Protein AF-A0A3D2BCS0-F1 (afdb_monomer)

Radius of gyration: 18.75 Å; Cα contacts (8 Å, |Δi|>4): 37; chains: 1; bounding box: 38×15×53 Å

Nearest PDB structures (foldseek):
  8i9p-assembly1_CC  TM=2.729E-01  e=7.341E+00  Thermochaetoides thermophila DSM 1495

pLDDT: mean 91.26, std 4.81, range [67.38, 96.69]

Secondary structure (DSSP, 8-state):
-HHHHTTS------PPP-----TTEES--B-TTS-B-TTT-EEPPPP-

Solvent-accessible surface area (backbone atoms only — not comparable to full-atom values): 3455 Å² total; per-residue (Å²): 112,68,52,55,78,68,57,78,50,77,90,86,81,82,86,83,86,77,90,86,78,61,92,55,54,40,58,82,49,69,51,97,86,70,48,71,46,72,86,60,39,47,68,59,78,79,84,132

Mean predicted aligned error: 5.19 Å

Sequence (48 aa):
QQLLAQQAIVPLIHHWLMIQGQRSMRGLRMNTLGWFDFKSAWFAPPEP

Structure (mmCIF, N/CA/C/O backbone):
data_AF-A0A3D2BCS0-F1
#
_entry.id   AF-A0A3D2BCS0-F1
#
loop_
_atom_site.group_PDB
_atom_site.id
_atom_site.type_symbol
_atom_site.label_atom_id
_atom_site.label_alt_id
_atom_site.label_comp_id
_atom_site.label_asym_id
_atom_site.label_entity_id
_atom_site.label_seq_id
_atom_site.pdbx_PDB_ins_code
_atom_site.Cartn_x
_atom_site.Cartn_y
_atom_site.Cartn_z
_atom_site.occupancy
_atom_site.B_iso_or_equiv
_atom_site.auth_seq_id
_atom_site.auth_comp_id
_atom_site.auth_asym_id
_atom_site.auth_atom_id
_atom_site.pdbx_PDB_model_num
ATOM 1 N N . GLN A 1 1 ? -19.405 -6.348 16.617 1.00 67.38 1 GLN A N 1
ATOM 2 C CA . GLN A 1 1 ? -20.126 -5.070 16.842 1.00 67.38 1 GLN A CA 1
ATOM 3 C C . GLN A 1 1 ? -20.018 -4.535 18.273 1.00 67.38 1 GLN A C 1
ATOM 5 O O . GLN A 1 1 ? -20.083 -3.326 18.439 1.00 67.38 1 GLN A O 1
ATOM 10 N N . GLN A 1 2 ? -19.802 -5.378 19.289 1.00 89.75 2 GLN A N 1
ATOM 11 C CA . GLN A 1 2 ? -19.730 -4.965 20.70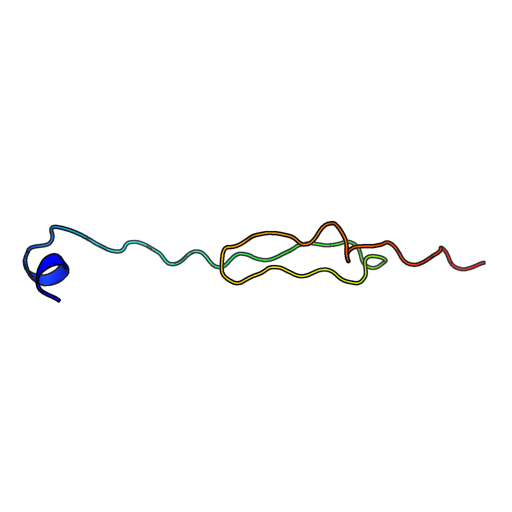2 1.00 89.75 2 GLN A CA 1
ATOM 12 C C . GLN A 1 2 ? -18.699 -3.851 20.989 1.00 89.75 2 GLN A C 1
ATOM 14 O O . GLN A 1 2 ? -19.018 -2.901 21.690 1.00 89.75 2 GLN A O 1
ATOM 19 N N . LEU A 1 3 ? -17.515 -3.905 20.364 1.00 91.50 3 LEU A N 1
ATOM 20 C CA . LEU A 1 3 ? -16.458 -2.888 20.512 1.00 91.50 3 LEU A CA 1
ATOM 21 C C . LEU A 1 3 ? -16.860 -1.498 19.993 1.00 91.50 3 LEU A C 1
ATOM 23 O O . LEU A 1 3 ? -16.457 -0.493 20.567 1.00 91.50 3 LEU A O 1
ATOM 27 N N . LEU A 1 4 ? -17.670 -1.445 18.928 1.00 91.19 4 LEU A N 1
ATOM 28 C CA . LEU A 1 4 ? -18.206 -0.190 18.391 1.00 91.19 4 LEU A CA 1
ATOM 29 C C . LEU A 1 4 ? -19.310 0.355 19.305 1.00 91.19 4 LEU A C 1
ATOM 31 O O . LEU A 1 4 ? -19.340 1.547 19.585 1.00 91.19 4 LEU A O 1
ATOM 35 N N . ALA A 1 5 ? -20.186 -0.522 19.808 1.00 93.69 5 ALA A N 1
ATOM 36 C CA . ALA A 1 5 ? -21.275 -0.144 20.713 1.00 93.69 5 ALA A CA 1
ATOM 37 C C . ALA A 1 5 ? -20.759 0.400 22.055 1.00 93.69 5 ALA A C 1
ATOM 39 O O . ALA A 1 5 ? -21.332 1.331 22.607 1.00 93.69 5 ALA A O 1
ATOM 40 N N . GLN A 1 6 ? -19.655 -0.156 22.553 1.00 96.69 6 GLN A N 1
ATOM 41 C CA . GLN A 1 6 ? -18.964 0.321 23.754 1.00 96.69 6 GLN A CA 1
ATOM 42 C C . GLN A 1 6 ? -18.024 1.501 23.476 1.00 96.69 6 GLN A C 1
ATOM 44 O O . GLN A 1 6 ? -17.375 1.978 24.400 1.00 96.69 6 GLN A O 1
ATOM 49 N N . GLN A 1 7 ? -17.904 1.932 22.214 1.00 93.06 7 GLN A N 1
ATOM 50 C CA . GLN A 1 7 ? -16.959 2.960 21.764 1.00 93.06 7 GLN A CA 1
ATOM 51 C C . GLN A 1 7 ? -15.490 2.678 22.133 1.00 93.06 7 GLN A C 1
ATOM 53 O O . GLN A 1 7 ? -14.654 3.575 22.102 1.00 93.06 7 GLN A O 1
ATOM 58 N N . ALA A 1 8 ? -15.142 1.423 22.428 1.00 95.75 8 ALA A N 1
ATOM 59 C CA . ALA A 1 8 ? -13.770 1.010 22.718 1.00 95.75 8 ALA A CA 1
ATOM 60 C C . ALA A 1 8 ? -12.854 1.140 21.487 1.00 95.75 8 ALA A C 1
ATOM 62 O O . ALA A 1 8 ? -11.640 1.269 21.617 1.00 95.75 8 ALA A O 1
ATOM 63 N N . ILE A 1 9 ? -13.440 1.107 20.285 1.00 94.94 9 ILE A N 1
ATOM 64 C CA . ILE A 1 9 ? -12.772 1.428 19.023 1.00 94.94 9 ILE A CA 1
ATOM 65 C C . ILE A 1 9 ? -13.67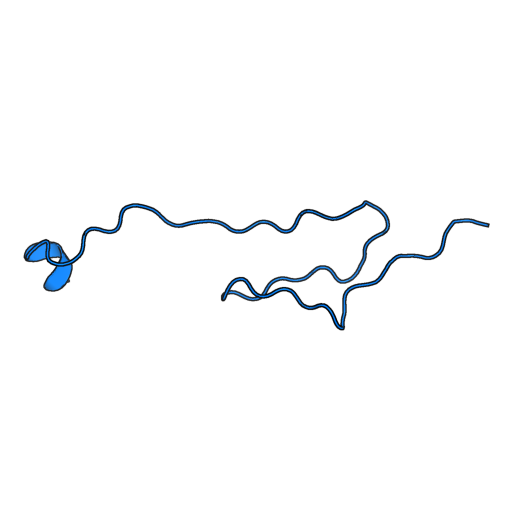0 2.382 18.243 1.00 94.94 9 ILE A C 1
ATOM 67 O O . ILE A 1 9 ? -14.846 2.091 18.024 1.00 94.94 9 ILE A O 1
ATOM 71 N N . VAL A 1 10 ? -13.091 3.481 17.764 1.00 94.50 10 VAL A N 1
ATOM 72 C CA . VAL A 1 10 ? -13.747 4.420 16.851 1.00 94.50 10 VAL A CA 1
ATOM 73 C C . VAL A 1 10 ? -12.930 4.460 15.557 1.00 94.50 10 VAL A C 1
ATOM 75 O O . VAL A 1 10 ? -11.831 5.016 15.556 1.00 94.50 10 VAL A O 1
ATOM 78 N N . PRO A 1 11 ? -13.392 3.834 14.459 1.00 92.50 11 PRO A N 1
ATOM 79 C CA . PRO A 1 11 ? -12.680 3.893 13.190 1.00 92.50 11 PRO A CA 1
ATOM 80 C C . PRO A 1 11 ? -12.765 5.315 12.637 1.00 92.50 11 PRO A C 1
ATOM 82 O O . PRO A 1 11 ? -13.855 5.840 12.427 1.00 92.50 11 PRO A O 1
ATOM 85 N N . LEU A 1 12 ? -11.611 5.939 12.413 1.00 94.00 12 LEU A N 1
ATOM 86 C CA . LEU A 1 12 ? -11.556 7.325 11.947 1.00 94.00 12 LEU A CA 1
ATOM 87 C C . LEU A 1 12 ? -11.469 7.406 10.426 1.00 94.00 12 LEU A C 1
ATOM 89 O O . LEU A 1 12 ? -12.143 8.227 9.815 1.00 94.00 12 LEU A O 1
ATOM 93 N N . ILE A 1 13 ? -10.648 6.548 9.816 1.00 94.75 13 ILE 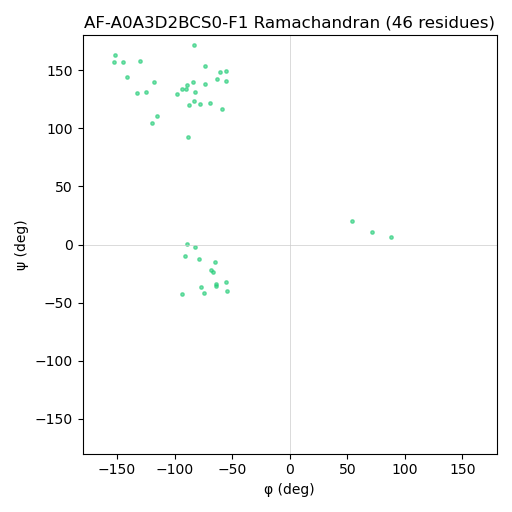A N 1
ATOM 94 C CA . ILE A 1 13 ? -10.349 6.596 8.385 1.00 94.75 13 ILE A CA 1
ATOM 95 C C . ILE A 1 13 ? -9.979 5.227 7.824 1.00 94.75 13 ILE A C 1
ATOM 97 O O . ILE A 1 13 ? -9.481 4.338 8.520 1.00 94.75 13 ILE A O 1
ATOM 101 N N . HIS A 1 14 ? -10.168 5.103 6.515 1.00 88.62 14 HIS A N 1
ATOM 102 C CA . HIS A 1 14 ? -9.606 4.043 5.695 1.00 88.62 14 HIS A CA 1
ATOM 103 C C . HIS A 1 14 ? -8.635 4.687 4.710 1.00 88.62 14 HIS A C 1
ATOM 105 O O . HIS A 1 14 ? -9.043 5.442 3.831 1.00 88.62 14 HIS A O 1
ATOM 111 N N . HIS A 1 15 ? -7.339 4.439 4.889 1.00 85.94 15 HIS A N 1
ATOM 112 C CA . HIS A 1 15 ? -6.327 4.972 3.988 1.00 85.94 15 HIS A CA 1
ATOM 113 C C . HIS A 1 15 ? -6.289 4.140 2.711 1.00 85.94 15 HIS A C 1
ATOM 115 O O . HIS A 1 15 ? -6.015 2.941 2.751 1.00 85.94 15 HIS A O 1
ATOM 121 N N . TRP A 1 16 ? -6.526 4.788 1.575 1.00 90.31 16 TRP A N 1
ATOM 122 C CA . TRP A 1 16 ? -6.252 4.204 0.272 1.00 90.31 16 TRP A CA 1
ATOM 123 C C . TRP A 1 16 ? -4.803 4.512 -0.102 1.00 90.31 16 TRP A C 1
ATOM 125 O O . TRP A 1 16 ? -4.420 5.674 -0.223 1.00 90.31 16 TRP A O 1
ATOM 135 N N . LEU A 1 17 ? -3.996 3.474 -0.310 1.00 90.69 17 LEU A N 1
ATOM 136 C CA . LEU A 1 17 ? -2.623 3.621 -0.785 1.00 90.69 17 LEU A CA 1
ATOM 137 C C . LEU A 1 17 ? -2.584 3.584 -2.320 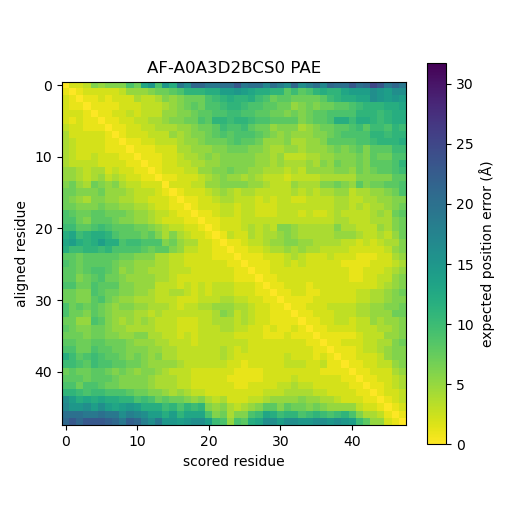1.00 90.69 17 LEU A C 1
ATOM 139 O O . LEU A 1 17 ? -3.214 2.737 -2.954 1.00 90.69 17 LEU A O 1
ATOM 143 N N . MET A 1 18 ? -1.848 4.508 -2.929 1.00 90.12 18 MET A N 1
ATOM 144 C CA . MET A 1 18 ? -1.664 4.585 -4.378 1.00 90.12 18 MET A CA 1
ATOM 145 C C . MET A 1 18 ? -0.172 4.579 -4.689 1.00 90.12 18 MET A C 1
ATOM 147 O O . MET A 1 18 ? 0.583 5.359 -4.113 1.00 90.12 18 MET A O 1
ATOM 151 N N . ILE A 1 19 ? 0.249 3.724 -5.622 1.00 89.25 19 ILE A N 1
ATOM 152 C CA . ILE A 1 19 ? 1.622 3.744 -6.126 1.00 89.25 19 ILE A CA 1
ATOM 153 C C . ILE A 1 19 ? 1.727 4.813 -7.212 1.00 89.25 19 ILE A C 1
ATOM 155 O O . ILE A 1 19 ? 1.020 4.761 -8.216 1.00 89.25 19 ILE A O 1
ATOM 159 N N . GLN A 1 20 ? 2.650 5.749 -7.016 1.00 90.06 20 GLN A N 1
ATOM 160 C CA . GLN A 1 20 ? 3.090 6.700 -8.032 1.00 90.06 20 GLN A CA 1
ATOM 161 C C . GLN A 1 20 ? 4.322 6.123 -8.733 1.00 90.06 20 GLN A C 1
ATOM 163 O O . GLN A 1 20 ? 5.239 5.631 -8.076 1.00 90.06 20 GLN A O 1
ATOM 168 N N . GLY A 1 21 ? 4.350 6.171 -10.061 1.00 87.75 21 GLY A N 1
ATOM 169 C CA . GLY A 1 21 ? 5.459 5.650 -10.854 1.00 87.75 21 GLY A CA 1
ATOM 170 C C . GLY A 1 21 ? 5.713 6.495 -12.093 1.00 87.75 21 GLY A C 1
ATOM 171 O O . GLY A 1 21 ? 4.829 7.201 -12.575 1.00 87.75 21 GLY A O 1
ATOM 172 N N . GLN A 1 22 ? 6.935 6.427 -12.614 1.00 91.50 22 GLN A N 1
ATOM 173 C CA . GLN A 1 22 ? 7.292 7.091 -13.866 1.00 91.50 22 GLN A CA 1
ATOM 174 C C . GLN A 1 22 ? 6.688 6.345 -15.065 1.00 91.50 22 GLN A C 1
ATOM 176 O O . GLN A 1 22 ? 6.487 5.134 -15.015 1.00 91.50 22 GLN A O 1
ATOM 181 N N . ARG A 1 23 ? 6.452 7.052 -16.180 1.00 88.50 23 ARG A N 1
ATOM 182 C CA . ARG A 1 23 ? 5.834 6.487 -17.400 1.00 88.50 23 ARG A CA 1
ATOM 183 C C . ARG A 1 23 ? 6.564 5.250 -17.947 1.00 88.50 23 ARG A C 1
ATOM 185 O O . ARG A 1 23 ? 5.930 4.375 -18.529 1.00 88.50 23 ARG A O 1
ATOM 192 N N . SER A 1 24 ? 7.883 5.186 -17.783 1.00 93.06 24 SER A N 1
ATOM 193 C CA . SER A 1 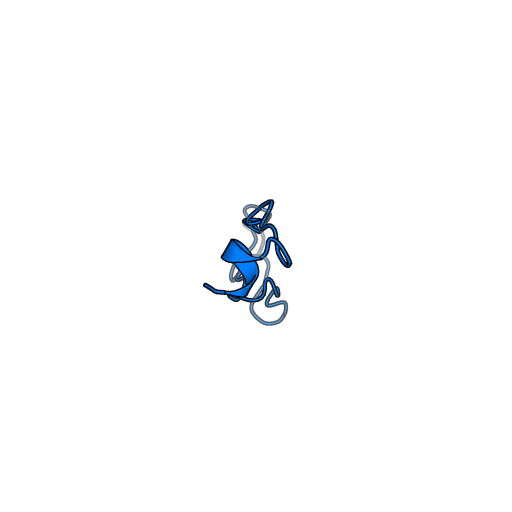24 ? 8.721 4.068 -18.229 1.00 93.06 24 SER A CA 1
ATOM 194 C C . SER A 1 24 ? 8.662 2.852 -17.299 1.00 93.06 24 SER A C 1
ATOM 196 O O . SER A 1 24 ? 9.108 1.777 -17.694 1.00 93.06 24 SER A O 1
ATOM 198 N N . MET A 1 25 ? 8.107 2.978 -16.090 1.00 94.75 25 MET A N 1
ATOM 199 C CA . MET A 1 25 ? 8.016 1.870 -15.142 1.00 94.75 25 MET A CA 1
ATOM 200 C C . MET A 1 25 ? 6.950 0.862 -15.557 1.00 94.75 25 MET A C 1
ATOM 202 O O . MET A 1 25 ? 5.835 1.206 -15.955 1.00 94.75 25 MET A O 1
ATOM 206 N N . ARG A 1 26 ? 7.288 -0.414 -15.409 1.00 93.50 26 ARG A N 1
ATOM 207 C CA . ARG A 1 26 ? 6.434 -1.565 -15.694 1.00 93.50 26 ARG A CA 1
ATOM 208 C C . ARG A 1 26 ? 6.451 -2.514 -14.499 1.00 93.50 26 ARG A C 1
ATOM 210 O O . ARG A 1 26 ? 7.353 -2.473 -13.667 1.00 93.50 26 ARG A O 1
ATOM 217 N N . GLY A 1 27 ? 5.417 -3.348 -14.397 1.00 93.38 27 GLY A N 1
ATOM 218 C CA . GLY A 1 27 ? 5.308 -4.345 -13.325 1.00 93.38 27 GLY A CA 1
ATOM 219 C C . GLY A 1 27 ? 5.019 -3.780 -11.927 1.00 93.38 27 GLY A C 1
ATOM 220 O O . GLY A 1 2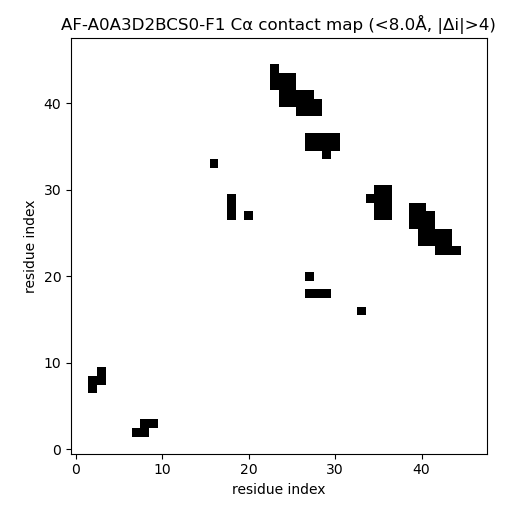7 ? 5.069 -4.530 -10.960 1.00 93.38 27 GLY A O 1
ATOM 221 N N . LEU A 1 28 ? 4.671 -2.491 -11.811 1.00 93.69 28 LEU A N 1
ATOM 222 C CA . LEU A 1 28 ? 4.2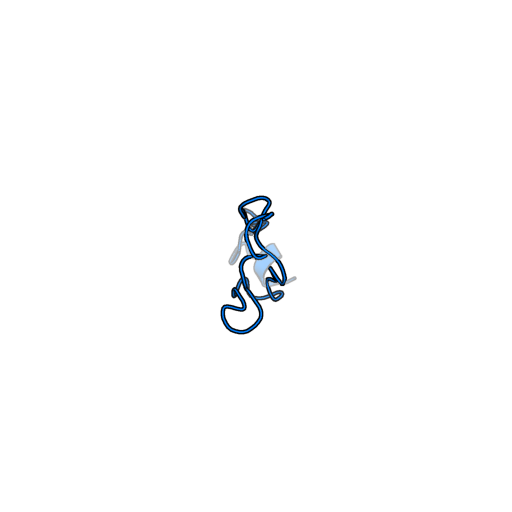70 -1.854 -10.553 1.00 93.69 28 LEU A CA 1
ATOM 223 C C . LEU A 1 28 ? 3.040 -2.551 -9.957 1.00 93.69 28 LEU A C 1
ATOM 225 O O . LEU A 1 28 ? 1.963 -2.540 -10.557 1.00 93.69 28 LEU A O 1
ATOM 229 N N . ARG A 1 29 ? 3.191 -3.144 -8.770 1.00 91.81 29 ARG A N 1
ATOM 230 C CA . ARG A 1 29 ? 2.100 -3.792 -8.033 1.00 91.81 29 ARG A CA 1
ATOM 231 C C . ARG A 1 29 ? 2.221 -3.526 -6.535 1.00 91.81 29 ARG A C 1
ATOM 233 O O . ARG A 1 29 ? 3.323 -3.490 -5.991 1.00 91.81 29 ARG A O 1
ATOM 240 N N . MET A 1 30 ? 1.065 -3.379 -5.889 1.00 94.88 30 MET A N 1
ATOM 241 C CA . MET A 1 30 ? 0.912 -3.380 -4.435 1.00 94.88 30 MET A CA 1
ATOM 242 C C . MET A 1 30 ? 0.027 -4.554 -4.039 1.00 94.88 30 MET A C 1
ATOM 244 O O . MET A 1 30 ? -0.981 -4.801 -4.706 1.00 94.88 30 MET A O 1
ATOM 248 N N . ASN A 1 31 ? 0.357 -5.248 -2.955 1.00 92.38 31 ASN A N 1
ATOM 249 C CA . ASN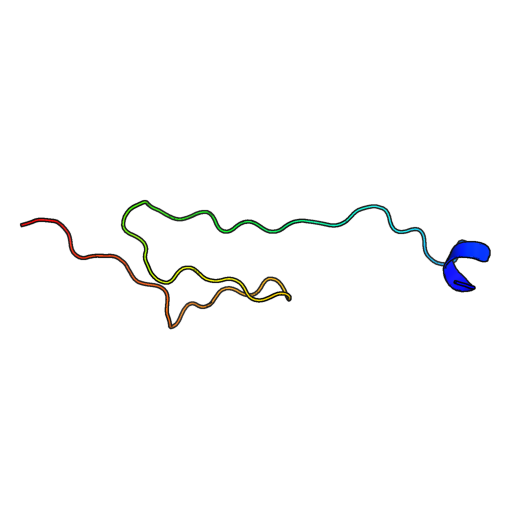 A 1 31 ? -0.589 -6.191 -2.359 1.00 92.38 31 ASN A CA 1
ATOM 250 C C . ASN A 1 31 ? -1.586 -5.473 -1.426 1.00 92.38 31 ASN A C 1
ATOM 252 O O . ASN A 1 31 ? -1.432 -4.296 -1.104 1.00 92.38 31 ASN A O 1
ATOM 256 N N . THR A 1 32 ? -2.608 -6.192 -0.958 1.00 90.56 32 THR A N 1
ATOM 257 C CA . THR A 1 32 ? -3.673 -5.643 -0.092 1.00 90.56 32 THR A CA 1
ATOM 258 C C . THR A 1 32 ? -3.173 -5.175 1.281 1.00 90.56 32 THR A C 1
ATOM 260 O O . THR A 1 32 ? -3.866 -4.434 1.967 1.00 90.56 32 THR A O 1
ATOM 263 N N . LEU A 1 33 ? -1.964 -5.575 1.678 1.00 92.81 33 LEU A N 1
ATOM 264 C CA . LEU A 1 33 ? -1.314 -5.134 2.913 1.00 92.81 33 LEU A CA 1
ATOM 265 C C . LEU A 1 33 ? -0.476 -3.855 2.718 1.00 92.81 33 LEU A C 1
ATOM 267 O O . LEU A 1 33 ? 0.144 -3.389 3.669 1.00 92.81 33 LEU A O 1
ATOM 271 N N . GLY A 1 34 ? -0.440 -3.294 1.505 1.00 91.12 34 GLY A N 1
ATOM 272 C CA . GLY A 1 34 ? 0.295 -2.067 1.193 1.00 91.12 34 GLY A CA 1
ATOM 273 C C . GLY A 1 34 ? 1.756 -2.274 0.785 1.00 91.12 34 GLY A C 1
ATOM 274 O O . GLY A 1 34 ? 2.480 -1.296 0.617 1.00 91.12 34 GLY A O 1
ATOM 275 N N . TRP A 1 35 ? 2.216 -3.516 0.607 1.00 92.44 35 TRP A N 1
ATOM 276 C CA . TRP A 1 35 ? 3.609 -3.781 0.233 1.00 92.44 35 TRP A CA 1
ATOM 277 C C . TRP A 1 35 ? 3.827 -3.686 -1.270 1.00 92.44 35 TRP A C 1
ATOM 279 O O . TRP A 1 35 ? 3.021 -4.184 -2.059 1.00 92.44 35 TRP A O 1
ATOM 289 N N . PHE A 1 36 ? 4.965 -3.104 -1.639 1.00 93.31 36 PHE A N 1
ATOM 290 C CA . PHE A 1 36 ? 5.425 -2.959 -3.013 1.00 93.31 36 PHE A CA 1
ATOM 291 C C . PHE A 1 36 ? 6.266 -4.159 -3.474 1.00 93.31 36 PHE A C 1
ATOM 293 O O . P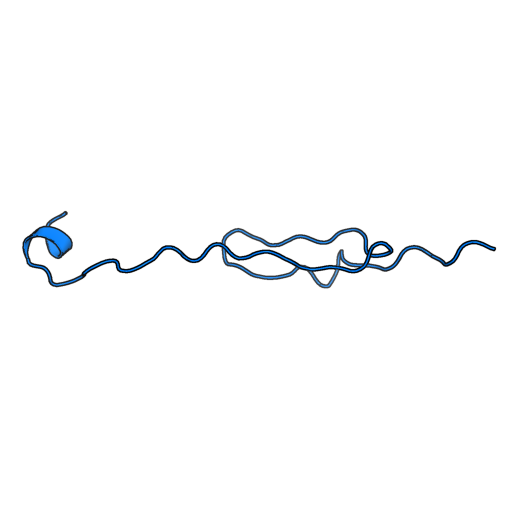HE A 1 36 ? 7.146 -4.626 -2.746 1.00 93.31 36 PHE A O 1
ATOM 300 N N . ASP A 1 37 ? 6.030 -4.636 -4.699 1.00 92.19 37 ASP A N 1
ATOM 301 C CA . ASP A 1 37 ? 6.823 -5.706 -5.316 1.00 92.19 37 ASP A CA 1
ATOM 302 C C . ASP A 1 37 ? 8.035 -5.149 -6.081 1.00 92.19 37 ASP A C 1
ATOM 304 O O . ASP A 1 37 ? 7.964 -4.840 -7.271 1.00 92.19 37 ASP A O 1
ATOM 308 N N . PHE A 1 38 ? 9.178 -5.062 -5.397 1.00 90.19 38 PHE A N 1
ATOM 309 C CA . PHE A 1 38 ? 10.441 -4.635 -6.006 1.00 90.19 38 PHE A CA 1
ATOM 310 C C . PHE A 1 38 ? 11.011 -5.633 -7.021 1.00 90.19 38 PHE A C 1
ATOM 312 O O . PHE A 1 38 ? 11.820 -5.235 -7.854 1.00 90.19 38 PHE A O 1
ATOM 319 N N . LYS A 1 39 ? 10.637 -6.918 -6.962 1.00 94.56 39 LYS A N 1
ATOM 320 C CA . LYS A 1 39 ? 11.227 -7.953 -7.831 1.00 94.56 39 LYS A CA 1
ATOM 321 C C . LYS A 1 39 ? 10.658 -7.891 -9.240 1.00 94.56 39 LYS A C 1
ATOM 323 O O . LYS A 1 39 ? 11.379 -8.127 -10.204 1.00 94.56 39 LYS A O 1
ATOM 328 N N . SER A 1 40 ? 9.369 -7.586 -9.344 1.00 94.00 40 SER A N 1
ATOM 329 C CA . SER A 1 40 ? 8.666 -7.506 -10.626 1.00 94.00 40 SER A CA 1
ATOM 330 C C . SER A 1 40 ? 8.677 -6.106 -11.234 1.00 94.00 40 SER A C 1
ATOM 332 O O . SER A 1 40 ? 8.257 -5.950 -12.379 1.00 94.00 40 SER A O 1
ATOM 334 N N . ALA A 1 41 ? 9.110 -5.086 -10.490 1.00 95.38 41 ALA A N 1
ATOM 335 C CA . ALA A 1 41 ? 9.180 -3.713 -10.971 1.00 95.38 41 ALA A CA 1
ATOM 336 C C . ALA A 1 41 ? 10.457 -3.473 -11.787 1.00 95.38 41 ALA A C 1
ATOM 338 O O . ALA A 1 41 ? 11.561 -3.787 -11.347 1.00 95.38 41 ALA A O 1
ATOM 339 N N . TRP A 1 42 ? 10.314 -2.876 -12.968 1.00 94.12 42 TRP A N 1
ATOM 340 C CA . TRP A 1 42 ? 11.443 -2.571 -13.852 1.00 94.12 42 TRP A CA 1
ATOM 341 C C . TRP A 1 42 ? 11.153 -1.356 -14.736 1.00 94.12 42 TRP A C 1
ATOM 343 O O . TRP A 1 42 ? 10.004 -0.939 -14.893 1.00 94.12 42 TRP A O 1
ATOM 353 N N . PHE A 1 43 ? 12.203 -0.783 -15.323 1.00 94.62 43 PHE A N 1
ATOM 354 C CA . PHE A 1 43 ? 12.101 0.303 -16.295 1.00 94.62 43 PHE A CA 1
ATOM 355 C C . PHE A 1 43 ? 12.195 -0.240 -17.716 1.00 94.62 43 PHE A C 1
ATOM 357 O O . PHE A 1 43 ? 13.139 -0.961 -18.038 1.00 94.62 43 PHE A O 1
ATOM 364 N N . ALA A 1 44 ? 11.246 0.139 -18.571 1.00 93.81 44 ALA A N 1
ATOM 365 C CA . ALA A 1 44 ? 11.364 -0.093 -20.003 1.00 93.81 44 ALA A CA 1
ATOM 366 C C . ALA A 1 44 ? 12.670 0.529 -20.536 1.00 93.81 44 ALA A C 1
ATOM 368 O O . ALA A 1 44 ? 13.028 1.625 -20.090 1.00 93.81 44 ALA A O 1
ATOM 369 N N . PRO A 1 45 ? 13.374 -0.138 -21.470 1.00 91.50 45 PRO A N 1
ATOM 370 C CA . PRO A 1 45 ? 14.542 0.441 -22.116 1.00 91.50 45 PRO A CA 1
ATOM 371 C C . PRO A 1 45 ? 14.202 1.789 -22.769 1.00 91.50 45 PRO A C 1
ATOM 373 O O . PRO A 1 45 ? 13.059 1.975 -23.203 1.00 91.50 45 PRO A O 1
ATOM 376 N N . PRO A 1 46 ? 15.163 2.723 -22.854 1.00 89.25 46 PRO A N 1
ATOM 377 C CA . PRO A 1 46 ? 14.989 3.934 -23.650 1.00 89.25 46 PRO A CA 1
ATOM 378 C C . PRO A 1 46 ? 14.754 3.573 -25.126 1.00 89.25 46 PRO A C 1
ATOM 380 O O . PRO A 1 46 ? 15.257 2.552 -25.600 1.00 89.25 46 PRO A O 1
ATOM 383 N N . GLU A 1 47 ? 13.978 4.392 -25.843 1.00 82.69 47 GLU A N 1
ATOM 384 C CA . GLU A 1 47 ? 13.877 4.257 -27.301 1.00 82.69 47 GLU A CA 1
ATOM 385 C C . GLU A 1 47 ? 15.254 4.525 -27.943 1.00 82.69 47 GLU A C 1
ATOM 387 O O . GLU A 1 47 ? 16.003 5.353 -27.410 1.00 82.69 47 GLU A O 1
ATOM 392 N N . PRO A 1 48 ? 15.617 3.784 -29.008 1.00 77.94 48 PRO A N 1
ATOM 393 C CA . PRO A 1 48 ? 16.906 3.922 -29.683 1.00 77.94 48 PRO A CA 1
ATOM 394 C C . PRO A 1 48 ? 17.092 5.275 -30.380 1.00 77.94 48 PRO A C 1
ATOM 396 O O . PRO A 1 48 ? 16.084 5.871 -30.824 1.00 77.94 48 PRO A O 1
#

Foldseek 3Di:
DVCVVVVVDDDDDDDDDDDDDDPQKDQWDADPVGDTDPPRIDGHDDDD